Protein AF-A0A6J0JU52-F1 (afdb_monomer_lite)

Radius of gyration: 40.34 Å; chains: 1; bounding box: 94×91×80 Å

pLDDT: mean 70.66, std 17.5, range [37.44, 96.75]

Foldseek 3Di:
DVVQLVPDDPPVSVVVVVVVVVVVVVQVVDPQSCCCPVVVDDHDDDDPPPCVPVPDDDPPPVPPPPPDPPDDDDPPCPPVNVVVVVVVVPDDDDDDDDDPPPPPDDDDDDPVVVVVVVVVVVVPPDDDDDDDDDDDDDDDDDDDDDDDDDDDDDDDDDDDDDDDPDDDDDD

Secondary structure (DSSP, 8-state):
-HHHHHT--STHHHHHHHHHHHHHHHHTT-HHHIIIIIS-PPPP-----TTTT-------------------SSS---HHHHHHHHHHTS-PPP------------PPPPHHHHHHHHHHTTSSS-------------------------PPPPP-PPPP-PPP-------

Organism: Raphanus sativus (NCBI:txid3726)

Sequence (171 aa):
MRNYLMASTGEDRSIKEQRIISSVSEVEKDHIAQKTVLQLIPPPTITSDLNRGKGFLFDNDPQPQLPVPISSEDQSAKLMSAAISAGRSTLPLPQDHASNVKGKARRRPGKYARNAQAKDKTKARVSKPVTVDSMNLLPSKRKAEEEVADAPKPSKLKASRMVPKEGPSTA

Structure (mmCIF, N/CA/C/O backbone):
data_AF-A0A6J0JU52-F1
#
_entry.id   AF-A0A6J0JU52-F1
#
loop_
_atom_site.group_PDB
_atom_site.id
_atom_site.type_symbol
_atom_site.label_atom_id
_atom_site.label_alt_id
_atom_site.label_comp_id
_atom_site.label_asym_id
_atom_site.label_entity_id
_atom_site.label_seq_id
_atom_site.pdbx_PDB_ins_code
_atom_site.Cartn_x
_atom_site.Cartn_y
_atom_site.Cartn_z
_atom_site.occupancy
_atom_site.B_iso_or_equiv
_atom_site.auth_seq_id
_atom_site.auth_comp_id
_atom_site.auth_asym_id
_atom_site.auth_atom_id
_atom_site.pdbx_PDB_model_num
ATOM 1 N N . MET A 1 1 ? -7.754 6.383 11.357 1.00 89.38 1 MET A N 1
ATOM 2 C CA . MET A 1 1 ? -7.769 5.935 12.773 1.00 89.38 1 MET A CA 1
ATOM 3 C C . MET A 1 1 ? -8.610 6.808 13.702 1.00 89.38 1 MET A C 1
ATOM 5 O O . MET A 1 1 ? -9.289 6.255 14.555 1.00 89.38 1 MET A O 1
ATOM 9 N N . ARG A 1 2 ? -8.671 8.136 13.510 1.00 90.62 2 ARG A N 1
ATOM 10 C CA . ARG A 1 2 ? -9.536 9.027 14.311 1.00 90.62 2 ARG A CA 1
ATOM 11 C C . ARG A 1 2 ? -11.008 8.590 14.357 1.00 90.62 2 ARG A C 1
ATOM 13 O O . ARG A 1 2 ? -11.553 8.437 15.441 1.00 90.62 2 ARG A O 1
ATOM 20 N N . ASN A 1 3 ? -11.625 8.319 13.205 1.00 92.25 3 ASN A N 1
ATOM 21 C CA . ASN A 1 3 ? -13.041 7.920 13.144 1.00 92.25 3 ASN A CA 1
ATOM 22 C C . ASN A 1 3 ? -13.316 6.593 13.871 1.00 92.25 3 ASN A C 1
ATOM 24 O O . ASN A 1 3 ? -14.380 6.417 14.450 1.00 92.25 3 ASN A O 1
ATOM 28 N N . TYR A 1 4 ? -12.336 5.684 13.893 1.00 91.94 4 TYR A N 1
ATOM 29 C CA . TYR A 1 4 ? -12.444 4.402 14.589 1.00 91.94 4 TYR A CA 1
ATOM 30 C C . TYR A 1 4 ? -12.478 4.567 16.118 1.00 91.94 4 TYR A C 1
ATOM 32 O O . TYR A 1 4 ? -13.229 3.856 16.786 1.00 91.94 4 TYR A O 1
ATOM 40 N N . LEU A 1 5 ? -11.730 5.543 16.652 1.00 91.69 5 LEU A N 1
ATOM 41 C CA . LEU A 1 5 ? -11.764 5.924 18.070 1.00 91.69 5 LEU A CA 1
ATOM 42 C C . LEU A 1 5 ? -13.012 6.732 18.435 1.00 91.69 5 LEU A C 1
ATOM 44 O O . LEU A 1 5 ? -13.580 6.522 19.499 1.00 91.69 5 LEU A O 1
ATOM 48 N N . MET A 1 6 ? -13.456 7.631 17.553 1.00 89.25 6 MET A N 1
ATOM 49 C CA . MET A 1 6 ? -14.667 8.437 17.775 1.00 89.25 6 MET A CA 1
ATOM 50 C C . MET A 1 6 ? -15.944 7.591 17.787 1.00 89.25 6 MET A C 1
ATOM 52 O O . MET A 1 6 ? -16.899 7.943 18.465 1.00 89.25 6 MET A O 1
ATOM 56 N N . ALA A 1 7 ? -15.955 6.460 17.078 1.00 89.19 7 ALA A N 1
ATOM 57 C CA . ALA A 1 7 ? -17.069 5.515 17.088 1.00 89.19 7 ALA A CA 1
ATOM 58 C C . ALA A 1 7 ? -17.138 4.643 18.361 1.00 89.19 7 ALA A C 1
ATOM 60 O O . ALA A 1 7 ? -18.062 3.848 18.496 1.00 89.19 7 ALA A O 1
ATOM 61 N N . SER A 1 8 ? -16.154 4.718 19.266 1.00 88.38 8 SER A N 1
ATOM 62 C CA . SER A 1 8 ? -16.175 4.028 20.567 1.00 88.38 8 SER A CA 1
ATOM 63 C C . SER A 1 8 ? -16.379 5.007 21.711 1.00 88.38 8 SER A C 1
ATOM 65 O O . SER A 1 8 ? -15.619 5.961 21.859 1.00 88.38 8 SER A O 1
ATOM 67 N N . THR A 1 9 ? -17.333 4.694 22.578 1.00 87.31 9 THR A N 1
ATOM 68 C CA . THR A 1 9 ? -17.565 5.367 23.859 1.00 87.31 9 THR A CA 1
ATOM 69 C C . THR A 1 9 ? -17.352 4.376 25.001 1.00 87.31 9 THR A C 1
ATOM 71 O O . THR A 1 9 ? -17.802 3.240 24.906 1.00 87.31 9 THR A O 1
ATOM 74 N N . GLY A 1 10 ? -16.684 4.800 26.077 1.00 84.81 10 GLY A N 1
ATOM 75 C CA . GLY A 1 10 ? -16.455 3.967 27.265 1.00 84.81 10 GLY A CA 1
ATOM 76 C C . GLY A 1 10 ? -15.243 3.031 27.162 1.00 84.81 10 GLY A C 1
ATOM 77 O O . GLY A 1 10 ? -14.225 3.380 26.561 1.00 84.81 10 GLY A O 1
ATOM 78 N N . GLU A 1 11 ? -15.348 1.852 27.776 1.00 82.69 11 GLU A N 1
ATOM 79 C CA . GLU A 1 11 ? -14.253 0.888 27.987 1.00 82.69 11 GLU A CA 1
ATOM 80 C C . GLU A 1 11 ? -13.661 0.331 26.681 1.00 82.69 11 GLU A C 1
ATOM 82 O O . GLU A 1 11 ? -12.440 0.186 26.563 1.00 82.69 11 GLU A O 1
ATOM 87 N N . ASP A 1 12 ? -14.491 0.145 25.649 1.00 89.44 12 ASP A N 1
ATOM 88 C CA . ASP A 1 12 ? -14.078 -0.321 24.316 1.00 89.44 12 ASP A CA 1
ATOM 89 C C . ASP A 1 12 ? -13.032 0.579 23.656 1.00 89.44 12 ASP A C 1
ATOM 91 O O . ASP A 1 12 ? -12.259 0.139 22.798 1.00 89.44 12 ASP A O 1
ATOM 95 N N . ARG A 1 13 ? -12.992 1.859 24.042 1.00 91.81 13 ARG A N 1
ATOM 96 C CA . ARG A 1 13 ? -12.014 2.807 23.515 1.00 91.81 13 ARG A CA 1
ATOM 97 C C . ARG A 1 13 ? -10.591 2.377 23.862 1.00 91.81 13 ARG A C 1
ATOM 99 O O . ARG A 1 13 ? -9.735 2.433 22.986 1.00 91.81 13 ARG A O 1
ATOM 106 N N . SER A 1 14 ? -10.355 1.887 25.080 1.00 91.62 14 SER A N 1
ATOM 107 C CA . SER A 1 14 ? -9.024 1.448 25.523 1.00 91.62 14 SER A CA 1
ATOM 108 C C . SER A 1 14 ? -8.521 0.241 24.718 1.00 91.62 14 SER A C 1
ATOM 110 O O . SER A 1 14 ? -7.388 0.225 24.237 1.00 91.62 14 SER A O 1
ATOM 112 N N . ILE A 1 15 ? -9.402 -0.729 24.463 1.00 93.25 15 ILE A N 1
ATOM 113 C CA . ILE A 1 15 ? -9.114 -1.921 23.655 1.00 93.25 15 ILE A CA 1
ATOM 114 C C . ILE A 1 15 ? -8.793 -1.518 22.216 1.00 93.25 15 ILE A C 1
ATOM 116 O O . ILE A 1 15 ? -7.847 -2.026 21.605 1.00 93.25 15 ILE A O 1
ATOM 120 N N . LYS A 1 16 ? -9.563 -0.579 21.657 1.00 94.12 16 LYS A N 1
ATOM 121 C CA . LYS A 1 16 ? -9.292 -0.050 20.323 1.00 94.12 16 LYS A CA 1
ATOM 122 C C . LYS A 1 16 ? -7.965 0.685 20.289 1.00 94.12 16 LYS A C 1
ATOM 124 O O . LYS A 1 16 ? -7.194 0.398 19.389 1.00 94.12 16 LYS A O 1
ATOM 129 N N . GLU A 1 17 ? -7.665 1.560 21.242 1.00 94.12 17 GLU A N 1
ATOM 130 C CA . GLU A 1 17 ? -6.379 2.265 21.311 1.00 94.12 17 GLU A CA 1
ATOM 131 C C . GLU A 1 17 ? -5.201 1.284 21.293 1.00 94.12 17 GLU A C 1
ATOM 133 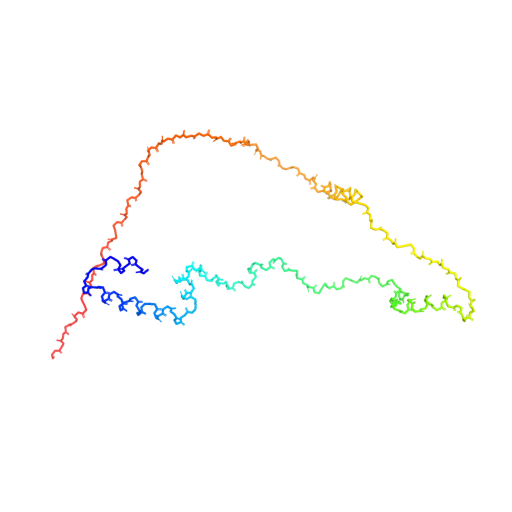O O . GLU A 1 17 ? -4.321 1.423 20.447 1.00 94.12 17 GLU A O 1
ATOM 138 N N . GLN A 1 18 ? -5.238 0.224 22.102 1.00 95.44 18 GLN A N 1
ATOM 139 C CA . GLN A 1 18 ? -4.204 -0.819 22.092 1.00 95.44 18 GLN A CA 1
ATOM 140 C C . GLN A 1 18 ? -4.100 -1.543 20.742 1.00 95.44 18 GLN A C 1
ATOM 142 O O . GLN A 1 18 ? -3.003 -1.799 20.239 1.00 95.44 18 GLN A O 1
ATOM 147 N N . ARG A 1 19 ? -5.236 -1.826 20.095 1.00 95.38 19 ARG A N 1
ATOM 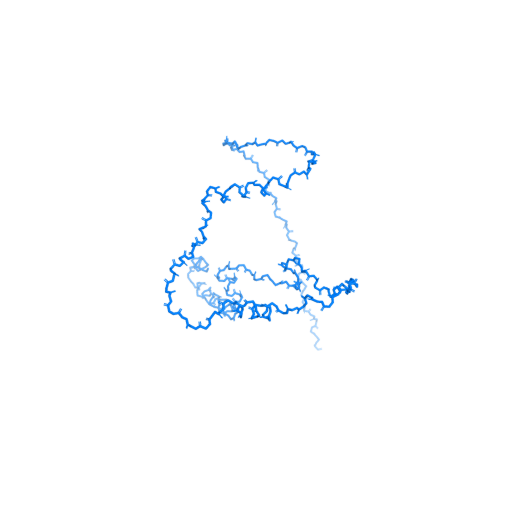148 C CA . ARG A 1 19 ? -5.256 -2.397 18.740 1.00 95.38 19 ARG A CA 1
ATOM 149 C C . ARG A 1 19 ? -4.652 -1.446 17.706 1.00 95.38 19 ARG A C 1
ATOM 151 O O . ARG A 1 19 ? -3.954 -1.887 16.801 1.00 95.38 19 ARG A O 1
ATOM 158 N N . ILE A 1 20 ? -4.928 -0.149 17.818 1.00 95.31 20 ILE A N 1
ATOM 159 C CA . ILE A 1 20 ? -4.358 0.861 16.924 1.00 95.31 20 ILE A CA 1
ATOM 160 C C . ILE A 1 20 ? -2.851 0.936 17.131 1.00 95.31 20 ILE A C 1
ATOM 162 O O . ILE A 1 20 ? -2.122 0.893 16.150 1.00 95.31 20 ILE A O 1
ATOM 166 N N . ILE A 1 21 ? -2.390 1.019 18.380 1.00 95.88 21 ILE A N 1
ATOM 167 C CA . ILE A 1 21 ? -0.966 1.106 18.713 1.00 95.88 21 ILE A CA 1
ATOM 168 C C . ILE A 1 21 ? -0.224 -0.116 18.172 1.00 95.88 21 ILE A C 1
ATOM 170 O O . ILE A 1 21 ? 0.754 0.044 17.450 1.00 95.88 21 ILE A O 1
ATOM 174 N N . SER A 1 22 ? -0.719 -1.326 18.444 1.00 96.69 22 SER A N 1
ATOM 175 C CA . SER A 1 22 ? -0.114 -2.560 17.924 1.00 96.69 22 SER A CA 1
ATOM 176 C C . SER A 1 22 ? -0.103 -2.598 16.393 1.00 96.69 22 SER A C 1
ATOM 178 O O . SER A 1 22 ? 0.951 -2.828 15.805 1.00 96.69 22 SER A O 1
ATOM 180 N N . SER A 1 23 ? -1.222 -2.273 15.741 1.00 95.75 23 SER A N 1
ATOM 181 C CA . SER A 1 23 ? -1.311 -2.237 14.276 1.00 95.75 23 SER A CA 1
ATOM 182 C C . SER A 1 23 ? -0.372 -1.202 13.645 1.00 95.75 23 SER A C 1
ATOM 184 O O . SER A 1 23 ? 0.293 -1.504 12.659 1.00 95.75 23 SER A O 1
ATOM 186 N N . VAL A 1 24 ? -0.277 0.003 14.212 1.00 95.88 24 VAL A N 1
ATOM 187 C CA . VAL A 1 24 ? 0.643 1.041 13.726 1.00 95.88 24 VAL A CA 1
ATOM 188 C C . VAL A 1 24 ? 2.093 0.615 13.957 1.00 95.88 24 VAL A C 1
ATOM 190 O O . VAL A 1 24 ? 2.896 0.710 13.035 1.00 95.88 24 VAL A O 1
ATOM 193 N N . SER A 1 25 ? 2.410 0.054 15.128 1.00 96.44 25 SER A N 1
ATOM 194 C CA . SER A 1 25 ? 3.762 -0.418 15.456 1.00 96.44 25 SER A CA 1
ATOM 195 C C . SER A 1 25 ? 4.251 -1.545 14.545 1.00 96.44 25 SER A C 1
ATOM 197 O O . SER A 1 25 ? 5.449 -1.687 14.325 1.00 96.44 25 SER A O 1
ATOM 199 N N . GLU A 1 26 ? 3.342 -2.366 14.015 1.00 96.00 26 GLU A N 1
ATOM 200 C CA . GLU A 1 26 ? 3.671 -3.402 13.038 1.00 96.00 26 GLU A CA 1
ATOM 201 C C . GLU A 1 26 ? 4.003 -2.781 11.678 1.00 96.00 26 GLU A C 1
ATOM 203 O O . GLU A 1 26 ? 5.034 -3.096 11.091 1.00 96.00 26 GLU A O 1
ATOM 208 N N . VAL A 1 27 ? 3.178 -1.835 11.223 1.00 96.69 27 VAL A N 1
ATOM 209 C CA . VAL A 1 27 ? 3.349 -1.141 9.939 1.00 96.69 27 VAL A CA 1
ATOM 210 C C . VAL A 1 27 ? 4.605 -0.264 9.914 1.00 96.69 27 VAL A C 1
ATOM 212 O O . VAL A 1 27 ? 5.222 -0.108 8.863 1.00 96.69 27 VAL A O 1
ATOM 215 N N . GLU A 1 28 ? 5.008 0.300 11.051 1.00 95.25 28 GLU A N 1
ATOM 216 C CA . GLU A 1 28 ? 6.209 1.136 11.162 1.00 95.25 28 GLU A CA 1
ATOM 217 C C . GLU A 1 28 ? 7.524 0.362 11.006 1.00 95.25 28 GLU A C 1
ATOM 219 O O . GLU A 1 28 ? 8.535 0.968 10.654 1.00 95.25 28 GLU A O 1
ATOM 224 N N . LYS A 1 29 ? 7.528 -0.961 11.219 1.00 96.31 29 LYS A N 1
ATOM 225 C CA . LYS A 1 29 ? 8.729 -1.796 11.029 1.00 96.31 29 LYS A CA 1
ATOM 226 C C . LYS A 1 29 ? 9.164 -1.844 9.563 1.00 96.31 29 LYS A C 1
ATOM 228 O O . LYS A 1 29 ? 10.361 -1.876 9.285 1.00 96.31 29 LYS A O 1
ATOM 233 N N . ASP A 1 30 ? 8.204 -1.787 8.639 1.00 95.50 30 ASP A N 1
ATOM 234 C CA . ASP A 1 30 ? 8.437 -1.929 7.205 1.00 95.50 30 ASP A CA 1
ATOM 235 C C . ASP A 1 30 ? 8.196 -0.608 6.464 1.00 95.50 30 ASP A C 1
ATOM 237 O O . ASP A 1 30 ? 7.069 -0.135 6.333 1.00 95.50 30 ASP A O 1
ATOM 241 N N . HIS A 1 31 ? 9.242 -0.039 5.855 1.00 95.12 31 HIS A N 1
ATOM 242 C CA . HIS A 1 31 ? 9.144 1.244 5.133 1.00 95.12 31 HIS A CA 1
ATOM 243 C C . HIS A 1 31 ? 8.131 1.233 3.979 1.00 95.12 31 HIS A C 1
ATOM 245 O O . HIS A 1 31 ? 7.484 2.239 3.680 1.00 95.12 31 HIS A O 1
ATOM 251 N N . ILE A 1 32 ? 7.987 0.088 3.305 1.00 95.19 32 ILE A N 1
ATOM 252 C CA . ILE A 1 32 ? 7.011 -0.071 2.220 1.00 95.19 32 ILE A CA 1
ATOM 253 C C . ILE A 1 32 ? 5.591 -0.047 2.794 1.00 95.19 32 ILE A C 1
ATOM 255 O O . ILE A 1 32 ? 4.744 0.681 2.275 1.00 95.19 32 ILE A O 1
ATOM 259 N N . ALA A 1 33 ? 5.330 -0.786 3.876 1.00 95.38 33 ALA A N 1
ATOM 260 C CA . ALA A 1 33 ? 4.029 -0.792 4.542 1.00 95.38 33 ALA A CA 1
ATOM 261 C C . ALA A 1 33 ? 3.695 0.596 5.107 1.00 95.38 33 ALA A C 1
ATOM 263 O O . ALA A 1 33 ? 2.595 1.098 4.896 1.00 95.38 33 ALA A O 1
ATOM 264 N N . GLN A 1 34 ? 4.661 1.271 5.729 1.00 95.88 34 GLN A N 1
ATOM 265 C CA . GLN A 1 34 ? 4.507 2.628 6.248 1.00 95.88 34 GLN A CA 1
ATOM 266 C C . GLN A 1 34 ? 4.042 3.607 5.161 1.00 95.88 34 GLN A C 1
ATOM 268 O O . GLN A 1 34 ? 3.050 4.319 5.327 1.00 95.88 34 GLN A O 1
ATOM 273 N N . LYS A 1 35 ? 4.721 3.624 4.011 1.00 95.88 35 LYS A N 1
ATOM 274 C CA . LYS A 1 35 ? 4.359 4.498 2.887 1.00 95.88 35 LYS A CA 1
ATOM 275 C C . LYS A 1 35 ? 3.014 4.131 2.271 1.00 95.88 35 LYS A C 1
ATOM 277 O O . LYS A 1 35 ? 2.219 5.012 1.957 1.00 95.88 35 LYS A O 1
ATOM 282 N N . THR A 1 36 ? 2.755 2.843 2.099 1.00 95.81 36 THR A N 1
ATOM 283 C CA . THR A 1 36 ? 1.545 2.384 1.408 1.00 95.81 36 THR A CA 1
ATOM 284 C C . THR A 1 36 ? 0.296 2.496 2.269 1.00 95.81 36 THR A C 1
ATOM 286 O O . THR A 1 36 ? -0.730 2.976 1.798 1.00 95.81 36 THR A O 1
ATOM 289 N N . VAL A 1 37 ? 0.380 2.119 3.542 1.00 94.12 37 VAL A N 1
ATOM 290 C CA . VAL A 1 37 ? -0.760 2.075 4.462 1.00 94.12 37 VAL A CA 1
ATOM 291 C C . VAL A 1 37 ? -0.952 3.403 5.197 1.00 94.12 37 VAL A C 1
ATOM 293 O O . VAL A 1 37 ? -2.084 3.873 5.287 1.00 94.12 37 VAL A O 1
ATOM 296 N N . LEU A 1 38 ? 0.114 4.035 5.711 1.00 93.06 38 LEU A N 1
ATOM 297 C CA . LEU A 1 38 ? -0.020 5.284 6.484 1.00 93.06 38 LEU A CA 1
ATOM 298 C C . LEU A 1 38 ? -0.028 6.529 5.595 1.00 93.06 38 LEU A C 1
ATOM 300 O O . LEU A 1 38 ? -0.801 7.449 5.850 1.00 93.06 38 LEU A O 1
ATOM 304 N N . GLN A 1 39 ? 0.825 6.570 4.567 1.00 94.62 39 GLN A N 1
ATOM 305 C CA . GLN A 1 39 ? 0.925 7.727 3.661 1.00 94.62 39 GLN A CA 1
ATOM 306 C C . GLN A 1 39 ? 0.040 7.593 2.416 1.00 94.62 39 GLN A C 1
ATOM 308 O O . GLN A 1 39 ? -0.075 8.552 1.655 1.00 94.62 39 GLN A O 1
ATOM 313 N N . LEU A 1 40 ? -0.592 6.429 2.212 1.00 94.50 40 LEU A N 1
ATOM 314 C CA . LEU A 1 40 ? -1.439 6.131 1.050 1.00 94.50 40 LEU A CA 1
ATOM 315 C C . LEU A 1 40 ? -0.711 6.322 -0.292 1.00 94.50 40 LEU A C 1
ATOM 317 O O . LEU A 1 40 ? -1.326 6.627 -1.314 1.00 94.50 40 LEU A O 1
ATOM 321 N N . ILE A 1 41 ? 0.612 6.140 -0.295 1.00 96.75 41 ILE A N 1
ATOM 322 C CA . ILE A 1 41 ? 1.420 6.134 -1.515 1.00 96.75 41 ILE A CA 1
ATOM 323 C C . ILE A 1 41 ? 1.179 4.794 -2.227 1.00 96.75 41 ILE A C 1
ATOM 325 O O . ILE A 1 41 ? 1.217 3.751 -1.575 1.00 96.75 41 ILE A O 1
ATOM 329 N N . PRO A 1 42 ? 0.941 4.767 -3.549 1.00 95.56 42 PRO A N 1
ATOM 330 C CA . PRO A 1 42 ? 0.734 3.513 -4.266 1.00 95.56 42 PRO A CA 1
ATOM 331 C C . PRO A 1 42 ? 1.933 2.563 -4.100 1.00 95.56 42 PRO A C 1
ATOM 333 O O . PRO A 1 42 ? 3.080 3.019 -4.030 1.00 95.56 42 PRO A O 1
ATOM 336 N N . PRO A 1 43 ? 1.693 1.240 -4.042 1.00 93.94 43 PRO A N 1
ATOM 337 C CA . PRO A 1 43 ? 2.762 0.271 -3.865 1.00 93.94 43 PRO A CA 1
ATOM 338 C C . PRO A 1 43 ? 3.756 0.328 -5.032 1.00 93.94 43 PRO A C 1
ATOM 340 O O . PRO A 1 43 ? 3.357 0.549 -6.182 1.00 93.94 43 PRO A O 1
ATOM 343 N N . PRO A 1 44 ? 5.056 0.119 -4.760 1.00 91.56 44 PRO A N 1
ATOM 344 C CA . PRO A 1 44 ? 6.072 0.149 -5.799 1.00 91.56 44 PRO A CA 1
ATOM 345 C C . PRO A 1 44 ? 5.816 -0.959 -6.824 1.00 91.56 44 PRO A C 1
ATOM 347 O O . PRO A 1 44 ? 5.580 -2.116 -6.475 1.00 91.56 44 PRO A O 1
ATOM 350 N N . THR A 1 45 ? 5.879 -0.611 -8.108 1.00 90.62 45 THR A N 1
ATOM 351 C CA . THR A 1 45 ? 5.737 -1.585 -9.192 1.00 90.62 45 THR A CA 1
ATOM 352 C C . THR A 1 45 ? 7.071 -2.286 -9.417 1.00 90.62 45 THR A C 1
ATOM 354 O O . THR A 1 45 ? 7.989 -1.714 -9.999 1.00 90.62 45 THR A O 1
ATOM 357 N N . ILE A 1 46 ? 7.190 -3.527 -8.949 1.00 89.31 46 ILE A N 1
ATOM 358 C CA . ILE A 1 46 ? 8.364 -4.364 -9.210 1.00 89.31 46 ILE A CA 1
ATOM 359 C C . ILE A 1 46 ? 8.121 -5.115 -10.518 1.00 89.31 46 ILE A C 1
ATOM 361 O O . ILE A 1 46 ? 7.124 -5.820 -10.668 1.00 89.31 46 ILE A O 1
ATOM 365 N N . THR A 1 47 ? 9.024 -4.958 -11.480 1.00 91.19 47 THR A N 1
ATOM 366 C CA . THR A 1 47 ? 8.964 -5.651 -12.770 1.00 91.19 47 THR A CA 1
ATOM 367 C C . THR A 1 47 ? 10.183 -6.548 -12.934 1.00 91.19 47 THR A C 1
ATOM 369 O O . THR A 1 47 ? 11.299 -6.094 -12.702 1.00 91.19 47 THR A O 1
ATOM 372 N N . SER A 1 48 ? 9.979 -7.798 -13.353 1.00 90.38 48 SER A N 1
ATOM 373 C CA . SER A 1 48 ? 11.061 -8.759 -13.626 1.00 90.38 48 SER A CA 1
ATOM 374 C C . SER A 1 48 ? 11.705 -8.571 -15.000 1.00 90.38 48 SER A C 1
ATOM 376 O O . SER A 1 48 ? 12.858 -8.939 -15.205 1.00 90.38 48 SER A O 1
ATOM 378 N N . ASP A 1 49 ? 10.961 -8.000 -15.945 1.00 86.62 49 ASP A N 1
ATOM 379 C CA . ASP A 1 49 ? 11.444 -7.727 -17.291 1.00 86.62 49 ASP A CA 1
ATOM 380 C C . ASP A 1 49 ? 12.408 -6.534 -17.268 1.00 86.62 49 ASP A C 1
ATOM 382 O O . ASP A 1 49 ? 12.004 -5.382 -17.084 1.00 86.62 49 ASP A O 1
ATOM 386 N N . LEU A 1 50 ? 13.695 -6.833 -17.458 1.00 82.75 50 LEU A N 1
ATOM 387 C CA . LEU A 1 50 ? 14.782 -5.858 -17.472 1.00 82.75 50 LEU A CA 1
ATOM 388 C C . LEU A 1 50 ? 14.627 -4.804 -18.570 1.00 82.75 50 LEU A C 1
ATOM 390 O O . LEU A 1 50 ? 15.237 -3.743 -18.447 1.00 82.75 50 LEU A O 1
ATOM 394 N N . ASN A 1 51 ? 13.856 -5.079 -19.625 1.00 80.69 51 ASN A N 1
ATOM 395 C CA . ASN A 1 51 ? 13.711 -4.205 -20.786 1.00 80.69 51 ASN A CA 1
ATOM 396 C C . ASN A 1 51 ? 12.435 -3.351 -20.741 1.00 80.69 51 ASN A C 1
ATOM 398 O O . ASN A 1 51 ? 12.237 -2.500 -21.614 1.00 80.69 51 ASN A O 1
ATOM 402 N N . ARG A 1 52 ? 11.590 -3.491 -19.708 1.00 84.94 52 ARG A N 1
ATOM 403 C CA . ARG A 1 52 ? 10.393 -2.651 -19.547 1.00 84.94 52 ARG A CA 1
ATOM 404 C C . ARG A 1 52 ? 10.757 -1.173 -19.474 1.00 84.94 52 ARG A C 1
ATOM 406 O O . ARG A 1 52 ? 11.470 -0.731 -18.581 1.00 84.94 52 ARG A O 1
ATOM 413 N N . GLY A 1 53 ? 10.237 -0.403 -20.429 1.00 80.56 53 GLY A N 1
ATOM 414 C CA . GLY A 1 53 ? 10.438 1.044 -20.497 1.00 80.56 53 GLY A CA 1
ATOM 415 C C . GLY A 1 53 ? 11.828 1.489 -20.963 1.00 80.56 53 GLY A C 1
ATOM 416 O O . GLY A 1 53 ? 12.069 2.692 -21.011 1.00 80.56 53 GLY A O 1
ATOM 417 N N . LYS A 1 54 ? 12.729 0.573 -21.351 1.00 82.12 54 LYS A N 1
ATOM 418 C CA . LYS A 1 54 ? 14.091 0.924 -21.800 1.00 82.12 54 LYS A CA 1
ATOM 419 C C . LYS A 1 54 ? 14.177 1.470 -23.231 1.00 82.12 54 LYS A C 1
ATOM 421 O O . LYS A 1 54 ? 15.263 1.816 -23.685 1.00 82.12 54 LYS A O 1
ATOM 426 N N . GLY A 1 55 ? 13.039 1.639 -23.906 1.00 77.94 55 GLY A N 1
ATOM 427 C CA . GLY A 1 55 ? 12.997 2.102 -25.291 1.00 77.94 55 GLY A CA 1
ATOM 428 C C . GLY A 1 55 ? 13.646 1.098 -26.246 1.00 77.94 55 GLY A C 1
ATOM 429 O O . GLY A 1 55 ? 13.977 -0.021 -25.862 1.00 77.94 55 GLY A O 1
ATOM 430 N N . PHE A 1 56 ? 13.796 1.486 -27.509 1.00 80.31 56 PHE A N 1
ATOM 431 C CA . PHE A 1 56 ? 14.519 0.674 -28.483 1.00 80.31 56 PHE A CA 1
ATOM 432 C C . PHE A 1 56 ? 16.004 0.641 -28.094 1.00 80.31 56 PHE A C 1
ATOM 434 O O . PHE A 1 56 ? 16.668 1.681 -28.128 1.00 80.31 56 PHE A O 1
ATOM 441 N N . LEU A 1 57 ? 16.513 -0.526 -27.691 1.00 74.56 57 LEU A N 1
ATOM 442 C CA . LEU A 1 57 ? 17.952 -0.732 -27.567 1.00 74.56 57 LEU A CA 1
ATOM 443 C C . LEU A 1 57 ? 18.529 -0.770 -28.983 1.00 74.56 57 LEU A C 1
ATOM 445 O O . LEU A 1 57 ? 18.112 -1.582 -29.801 1.00 74.56 57 LEU A O 1
ATOM 449 N N . PHE A 1 58 ? 19.465 0.130 -29.282 1.00 76.25 58 PHE A N 1
ATOM 450 C CA . PHE A 1 58 ? 20.276 -0.007 -30.483 1.00 76.25 58 PHE A CA 1
ATOM 451 C C . PHE A 1 58 ? 21.279 -1.123 -30.233 1.00 76.25 58 PHE A C 1
ATOM 453 O O . PHE A 1 58 ? 22.198 -0.959 -29.426 1.00 76.25 58 PHE A O 1
ATOM 460 N N . ASP A 1 59 ? 21.087 -2.242 -30.920 1.00 76.44 59 ASP A N 1
ATOM 461 C CA . ASP A 1 59 ? 22.089 -3.290 -30.986 1.00 76.44 59 ASP A CA 1
ATOM 462 C C . ASP A 1 59 ? 23.323 -2.696 -31.671 1.00 76.44 59 ASP A C 1
ATOM 464 O O . ASP A 1 59 ? 23.337 -2.418 -32.872 1.00 76.44 59 ASP A O 1
ATOM 468 N N . ASN A 1 60 ? 24.364 -2.439 -30.877 1.00 72.31 60 ASN A N 1
ATOM 469 C CA . ASN A 1 60 ? 25.698 -2.162 -31.395 1.00 72.31 60 ASN A CA 1
ATO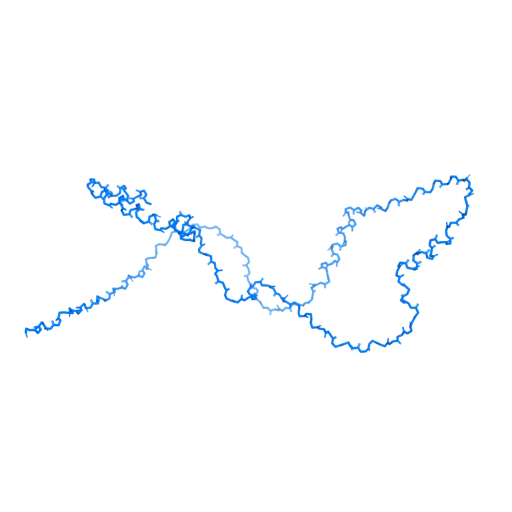M 470 C C . ASN A 1 60 ? 26.323 -3.496 -31.797 1.00 72.31 60 ASN A C 1
ATOM 472 O O . ASN A 1 60 ? 27.354 -3.893 -31.252 1.00 72.31 60 ASN A O 1
ATOM 476 N N . ASP A 1 61 ? 25.672 -4.204 -32.719 1.00 76.12 61 ASP A N 1
ATOM 477 C CA . ASP A 1 61 ? 26.331 -5.299 -33.400 1.00 76.12 61 ASP A CA 1
ATOM 478 C C . ASP A 1 61 ? 27.589 -4.707 -34.039 1.00 76.12 61 ASP A C 1
ATOM 480 O O . ASP A 1 61 ? 27.491 -3.700 -34.760 1.00 76.12 61 ASP A O 1
ATOM 484 N N . PRO A 1 62 ? 28.784 -5.265 -33.768 1.00 71.06 62 PRO A N 1
ATOM 485 C CA . PRO A 1 62 ? 29.950 -4.926 -34.552 1.00 71.06 62 PRO A CA 1
ATOM 486 C C . PRO A 1 62 ? 29.601 -5.340 -35.974 1.00 71.06 62 PRO A C 1
ATOM 488 O O . PRO A 1 62 ? 29.592 -6.525 -36.300 1.00 71.06 62 PRO A O 1
ATOM 491 N N . GLN A 1 63 ? 29.236 -4.352 -36.794 1.00 65.38 63 GLN A N 1
ATOM 492 C CA . GLN A 1 63 ? 29.004 -4.550 -38.213 1.00 65.38 63 GLN A CA 1
ATOM 493 C C . GLN A 1 63 ? 30.167 -5.404 -38.725 1.00 65.38 63 GLN A C 1
ATOM 495 O O . GLN A 1 63 ? 31.320 -5.008 -38.497 1.00 65.38 63 GLN A O 1
ATOM 500 N N . PRO A 1 64 ? 29.925 -6.568 -39.362 1.00 62.91 64 PRO A N 1
ATOM 501 C CA . PRO A 1 64 ? 30.990 -7.216 -40.101 1.00 62.91 64 PRO A CA 1
ATOM 502 C C . PRO A 1 64 ? 31.496 -6.142 -41.049 1.00 62.91 64 PRO A C 1
ATOM 504 O O . PRO A 1 64 ? 30.703 -5.583 -41.809 1.00 62.91 64 PRO A O 1
ATOM 507 N N . GLN A 1 65 ? 32.762 -5.753 -40.890 1.00 60.31 65 GLN A N 1
ATOM 508 C CA . GLN A 1 65 ? 33.357 -4.697 -41.689 1.00 60.31 65 GLN A CA 1
ATOM 509 C C . GLN A 1 65 ? 33.150 -5.087 -43.147 1.00 60.31 65 GLN A C 1
ATOM 511 O O . GLN A 1 65 ? 33.834 -5.967 -43.667 1.00 60.31 65 GLN A O 1
ATOM 516 N N . LEU A 1 66 ? 32.155 -4.477 -43.793 1.00 63.81 66 LEU A 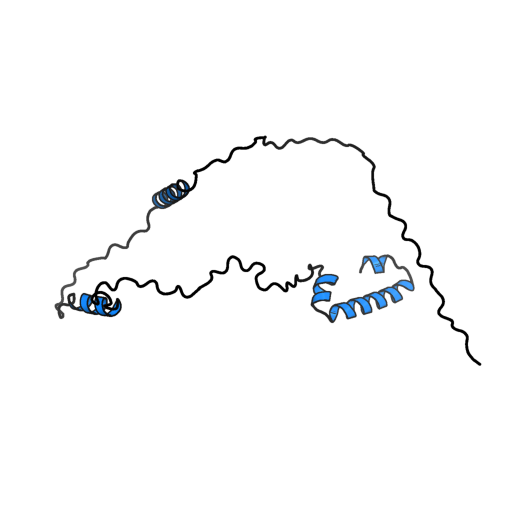N 1
ATOM 517 C CA . LEU A 1 66 ? 32.047 -4.537 -45.234 1.00 63.81 66 LEU A CA 1
ATOM 518 C C . LEU A 1 66 ? 33.382 -3.981 -45.733 1.00 63.81 66 LEU A C 1
ATOM 520 O O . LEU A 1 66 ? 33.786 -2.922 -45.240 1.00 63.81 66 LEU A O 1
ATOM 524 N N . PRO A 1 67 ? 34.102 -4.689 -46.617 1.00 55.56 67 PRO A N 1
ATOM 525 C CA . PRO A 1 67 ? 35.395 -4.235 -47.092 1.00 55.56 67 PRO A CA 1
ATOM 526 C C . PRO A 1 67 ? 35.195 -2.885 -47.776 1.00 55.56 67 PRO A C 1
ATOM 528 O O . PRO A 1 67 ? 34.695 -2.794 -48.896 1.00 55.56 67 PRO A O 1
ATOM 531 N N . VAL A 1 68 ? 35.531 -1.820 -47.053 1.00 58.31 68 VAL A N 1
ATOM 532 C CA . VAL A 1 68 ? 35.610 -0.476 -47.603 1.00 58.31 68 VAL A CA 1
ATOM 533 C C . VAL A 1 68 ? 36.746 -0.542 -48.622 1.00 58.31 68 VAL A C 1
ATOM 535 O O . VAL A 1 68 ? 37.837 -0.988 -48.253 1.00 58.31 68 VAL A O 1
ATOM 538 N N . PRO A 1 69 ? 36.524 -0.176 -49.897 1.00 46.50 69 PRO A N 1
ATOM 539 C CA . PRO A 1 69 ? 37.605 -0.141 -50.864 1.00 46.50 69 PRO A CA 1
ATOM 540 C C . PRO A 1 69 ? 38.676 0.800 -50.319 1.00 46.50 69 PRO A C 1
ATOM 542 O O . PRO A 1 69 ? 38.418 1.976 -50.066 1.00 46.50 69 PRO A O 1
ATOM 545 N N . ILE A 1 70 ? 39.859 0.239 -50.087 1.00 50.56 70 ILE A N 1
ATOM 546 C CA . ILE A 1 70 ? 41.064 0.952 -49.689 1.00 50.56 70 ILE A CA 1
ATOM 547 C C . ILE A 1 70 ? 41.397 1.906 -50.838 1.00 50.56 70 ILE A C 1
ATOM 549 O O . ILE A 1 70 ? 42.088 1.548 -51.789 1.00 50.56 70 ILE A O 1
ATOM 553 N N . SER A 1 71 ? 40.856 3.119 -50.789 1.00 51.16 71 SER A N 1
ATOM 554 C CA . SER A 1 71 ? 41.351 4.232 -51.582 1.00 51.16 71 SER A CA 1
ATOM 555 C C . SER A 1 71 ? 42.420 4.937 -50.758 1.00 51.16 71 SER A C 1
ATOM 557 O O . SER A 1 71 ? 42.110 5.775 -49.914 1.00 51.16 71 SER A O 1
ATOM 559 N N . SER A 1 72 ? 43.665 4.540 -51.025 1.00 50.00 72 SER A N 1
ATOM 560 C CA . SER A 1 72 ? 44.897 5.328 -50.896 1.00 50.00 72 SER A CA 1
ATOM 561 C C . SER A 1 72 ? 45.144 6.058 -49.566 1.00 50.00 72 SER A C 1
ATOM 563 O O . SER A 1 72 ? 44.628 7.149 -49.326 1.00 50.00 72 SER A O 1
ATOM 565 N N . GLU A 1 73 ? 46.026 5.438 -48.783 1.00 55.06 73 GLU A N 1
ATOM 566 C CA . GLU A 1 73 ? 47.009 5.876 -47.772 1.00 55.06 73 GLU A CA 1
ATOM 567 C C . GLU A 1 73 ? 47.384 7.371 -47.547 1.00 55.06 73 GLU A C 1
ATOM 569 O O . GLU A 1 73 ? 48.256 7.620 -46.723 1.00 55.06 73 GLU A O 1
ATOM 574 N N . ASP A 1 74 ? 46.771 8.383 -48.168 1.00 54.25 74 ASP A N 1
ATOM 575 C CA . ASP A 1 74 ? 47.298 9.767 -48.132 1.00 54.25 74 ASP A CA 1
ATOM 576 C C . ASP A 1 74 ? 46.460 10.786 -47.334 1.00 54.25 74 ASP A C 1
ATOM 578 O O . ASP A 1 74 ? 46.823 11.960 -47.245 1.00 54.25 74 ASP A O 1
ATOM 582 N N . GLN A 1 75 ? 45.348 10.386 -46.703 1.00 57.88 75 GLN A N 1
ATOM 583 C CA . GLN A 1 75 ? 44.453 11.328 -45.995 1.00 57.88 75 GLN A CA 1
ATOM 584 C C . GLN A 1 75 ? 44.262 11.054 -44.494 1.00 57.88 75 GLN A C 1
ATOM 586 O O . GLN A 1 75 ? 43.396 11.655 -43.862 1.00 57.88 75 GLN A O 1
ATOM 591 N N . SER A 1 76 ? 45.092 10.215 -43.866 1.00 58.06 76 SER A N 1
ATOM 592 C CA . SER A 1 76 ? 45.081 10.054 -42.402 1.00 58.06 76 SER A CA 1
ATOM 593 C C . SER A 1 76 ? 46.041 11.004 -41.683 1.00 58.06 76 SER A C 1
ATOM 595 O O . SER A 1 76 ? 46.441 10.727 -40.546 1.00 58.06 76 SER A O 1
ATOM 597 N N . ALA A 1 77 ? 46.439 12.115 -42.315 1.00 59.97 77 ALA A N 1
ATOM 598 C CA . ALA A 1 77 ? 47.140 13.186 -41.622 1.00 59.97 77 ALA A CA 1
ATOM 599 C C . ALA A 1 77 ? 46.233 13.677 -40.485 1.00 59.97 77 ALA A C 1
ATOM 601 O O . ALA A 1 77 ? 45.282 14.429 -40.691 1.00 59.97 77 ALA A O 1
ATOM 602 N N . LYS A 1 78 ? 46.505 13.157 -39.283 1.00 71.62 78 LYS A N 1
ATOM 603 C CA . LYS A 1 78 ? 45.816 13.441 -38.026 1.00 71.62 78 LYS A CA 1
ATOM 604 C C . LYS A 1 78 ? 45.505 14.931 -37.993 1.00 71.62 78 LYS A C 1
ATOM 606 O O . LYS A 1 78 ? 46.409 15.741 -38.172 1.00 71.62 78 LYS A O 1
ATOM 611 N N . LEU A 1 79 ? 44.248 15.300 -37.752 1.00 77.81 79 LEU A N 1
ATOM 612 C CA . LEU A 1 79 ? 43.785 16.698 -37.793 1.00 77.81 79 LEU A CA 1
ATOM 613 C C . LEU A 1 79 ? 44.727 17.664 -37.043 1.00 77.81 79 LEU A C 1
ATOM 615 O O . LEU A 1 79 ? 44.923 18.806 -37.450 1.00 77.81 79 LEU A O 1
ATOM 619 N N . MET A 1 80 ? 45.371 17.168 -35.985 1.00 74.00 80 MET A N 1
ATOM 620 C CA . MET A 1 80 ? 46.379 17.881 -35.209 1.00 74.00 80 MET A CA 1
ATOM 621 C C . MET A 1 80 ? 47.701 18.138 -35.955 1.00 74.00 80 MET A C 1
ATOM 623 O O . MET A 1 80 ? 48.221 19.247 -35.876 1.00 74.00 80 MET A O 1
ATOM 627 N N . SER A 1 81 ? 48.248 17.169 -36.700 1.00 75.56 81 SER A N 1
ATOM 628 C CA . SER A 1 81 ? 49.492 17.366 -37.461 1.00 75.56 81 SER A CA 1
ATOM 629 C C . SER A 1 81 ? 49.296 18.355 -38.607 1.00 75.56 81 SER A C 1
ATOM 631 O O . SER A 1 81 ? 50.137 19.230 -38.797 1.00 75.56 81 SER A O 1
ATOM 633 N N . ALA A 1 82 ? 48.156 18.276 -39.301 1.00 77.31 82 ALA A N 1
ATOM 634 C CA . ALA A 1 82 ? 47.802 19.206 -40.372 1.00 77.31 82 ALA A CA 1
ATOM 635 C C . ALA A 1 82 ? 47.649 20.655 -39.864 1.00 77.31 82 ALA A C 1
ATOM 637 O O . ALA A 1 82 ? 48.130 21.597 -40.498 1.00 77.31 82 ALA A O 1
ATOM 638 N N . ALA A 1 83 ? 47.036 20.842 -38.688 1.00 79.81 83 ALA A N 1
ATOM 639 C CA . ALA A 1 83 ? 46.889 22.157 -38.065 1.00 79.81 83 ALA A CA 1
ATOM 640 C C . ALA A 1 83 ? 48.241 22.774 -37.661 1.00 79.81 83 ALA A C 1
ATOM 642 O O . ALA A 1 83 ? 48.461 23.968 -37.872 1.00 79.81 83 ALA A O 1
ATOM 643 N N . ILE A 1 84 ? 49.165 21.966 -37.128 1.00 80.75 84 ILE A N 1
ATOM 644 C CA . ILE A 1 84 ? 50.506 22.424 -36.732 1.00 80.75 84 ILE A CA 1
ATOM 645 C C . ILE A 1 84 ? 51.321 22.856 -37.956 1.00 80.75 84 ILE A C 1
ATOM 647 O O . ILE A 1 84 ? 51.965 23.905 -37.919 1.00 80.75 84 ILE A O 1
ATOM 651 N N . SER A 1 85 ? 51.278 22.096 -39.055 1.00 80.00 85 SER A N 1
ATOM 652 C CA . SER A 1 85 ? 51.957 22.485 -40.297 1.00 80.00 85 SER A CA 1
ATOM 653 C C . SER A 1 85 ? 51.370 23.759 -40.906 1.00 80.00 85 SER A C 1
ATOM 655 O O . SER A 1 85 ? 52.127 24.635 -41.316 1.00 80.00 85 SER A O 1
ATOM 657 N N . ALA A 1 86 ? 50.041 23.906 -40.903 1.00 76.25 86 ALA A N 1
ATOM 658 C CA . ALA A 1 86 ? 49.373 25.087 -41.449 1.00 76.25 86 ALA A CA 1
ATOM 659 C C . ALA A 1 86 ? 49.673 26.370 -40.649 1.00 76.25 86 ALA A C 1
ATOM 661 O O . ALA A 1 86 ? 49.809 27.442 -41.229 1.00 76.25 86 ALA A O 1
ATOM 662 N N . GLY A 1 87 ? 49.824 26.278 -39.323 1.00 68.69 87 GLY A N 1
ATOM 663 C CA . GLY A 1 87 ? 50.171 27.431 -38.480 1.00 68.69 87 GLY A CA 1
ATOM 664 C C . GLY A 1 87 ? 51.629 27.890 -38.604 1.00 68.69 87 GLY A C 1
ATOM 665 O O . GLY A 1 87 ? 51.969 29.000 -38.196 1.00 68.69 87 GLY A O 1
ATOM 666 N N . ARG A 1 88 ? 52.509 27.059 -39.177 1.00 65.56 88 ARG A N 1
ATOM 667 C CA . ARG A 1 88 ? 53.942 27.359 -39.302 1.00 65.56 88 ARG A CA 1
ATOM 668 C C . ARG A 1 88 ? 54.273 28.211 -40.528 1.00 65.56 88 ARG A C 1
ATOM 670 O O . ARG A 1 88 ? 55.311 28.859 -40.538 1.00 65.56 88 ARG A O 1
ATOM 677 N N . SER A 1 89 ? 53.379 28.271 -41.518 1.00 60.28 89 SER A N 1
ATOM 678 C CA . SER A 1 89 ? 53.502 29.172 -42.671 1.00 60.28 89 SER A CA 1
ATOM 679 C C . SER A 1 89 ? 52.987 30.592 -42.406 1.00 60.28 89 SER A C 1
ATOM 681 O O . SER A 1 89 ? 53.152 31.456 -43.260 1.00 60.28 89 SER A O 1
ATOM 683 N N . THR A 1 90 ? 52.354 30.858 -41.254 1.00 58.94 90 THR A N 1
ATOM 684 C CA . THR A 1 90 ? 51.756 32.171 -40.930 1.00 58.94 90 THR A CA 1
ATOM 685 C C . THR A 1 90 ? 52.541 32.993 -39.907 1.00 58.94 90 THR A C 1
ATOM 687 O O . THR A 1 90 ? 52.051 34.034 -39.478 1.00 58.94 90 THR A O 1
ATOM 690 N N . LEU A 1 91 ? 53.737 32.560 -39.499 1.00 47.19 91 LEU A N 1
ATOM 691 C CA . LEU A 1 91 ? 54.598 33.338 -38.605 1.00 47.19 91 LEU A CA 1
ATOM 692 C C . LEU A 1 91 ? 55.824 33.864 -39.362 1.00 47.19 91 LEU A C 1
ATOM 694 O O . LEU A 1 91 ? 56.757 33.097 -39.605 1.00 47.19 91 LEU A O 1
ATOM 698 N N . PRO A 1 92 ? 55.877 35.165 -39.693 1.00 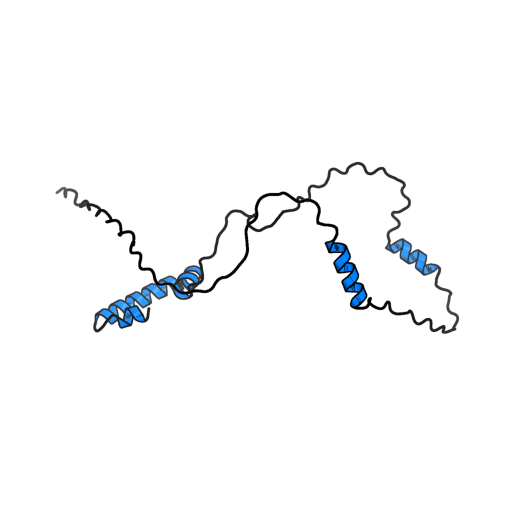51.50 92 PRO A N 1
ATOM 699 C CA . PRO A 1 92 ? 57.148 35.849 -39.806 1.00 51.50 92 PRO A CA 1
ATOM 700 C C . PRO A 1 92 ? 57.745 35.989 -38.398 1.00 51.50 92 PRO A C 1
ATOM 702 O O . PRO A 1 92 ? 57.046 36.302 -37.432 1.00 51.50 92 PRO A O 1
ATOM 705 N N . LEU A 1 93 ? 59.052 35.757 -38.294 1.00 50.75 93 LEU A N 1
ATOM 706 C CA . LEU A 1 93 ? 59.881 36.248 -37.192 1.00 50.75 93 LEU A CA 1
ATOM 707 C C . LEU A 1 93 ? 59.636 37.759 -36.967 1.00 50.75 93 LEU A C 1
ATOM 709 O O . LEU A 1 93 ? 59.214 38.457 -37.891 1.00 50.75 93 LEU A O 1
ATOM 713 N N . PRO A 1 94 ? 59.848 38.261 -35.741 1.00 50.19 94 PRO A N 1
ATOM 714 C CA . PRO A 1 94 ? 59.202 39.470 -35.251 1.00 50.19 94 PRO A CA 1
ATOM 715 C C . PRO A 1 94 ? 59.713 40.713 -35.980 1.00 50.19 94 PRO A C 1
ATOM 717 O O . PRO A 1 94 ? 60.905 41.010 -35.940 1.00 50.19 94 PRO A O 1
ATOM 720 N N . GLN A 1 95 ? 58.795 41.459 -36.596 1.00 45.34 95 GLN A N 1
ATOM 721 C CA . GLN A 1 95 ? 58.985 42.873 -36.908 1.00 45.34 95 GLN A CA 1
ATOM 722 C C . GLN A 1 95 ? 57.719 43.654 -36.536 1.00 45.34 95 GLN A C 1
ATOM 724 O O . GLN A 1 95 ? 56.591 43.289 -36.875 1.00 45.34 95 GLN A O 1
ATOM 729 N N . ASP A 1 96 ? 57.949 44.695 -35.744 1.00 46.03 96 ASP A N 1
ATOM 730 C CA . ASP A 1 96 ? 56.990 45.483 -34.982 1.00 46.03 96 ASP A CA 1
ATOM 731 C C . ASP A 1 96 ? 56.071 46.354 -35.846 1.00 46.03 96 ASP A C 1
ATOM 733 O O . ASP A 1 96 ? 56.342 47.540 -36.017 1.00 46.03 96 ASP A O 1
ATOM 737 N N . HIS A 1 97 ? 54.943 45.845 -36.351 1.00 42.22 97 HIS A N 1
ATOM 738 C CA . HIS A 1 97 ? 53.924 46.721 -36.952 1.00 42.22 97 HIS A CA 1
ATOM 739 C C . HIS A 1 97 ? 52.503 46.249 -36.620 1.00 42.22 97 HIS A C 1
ATOM 741 O O . HIS A 1 97 ? 51.973 45.296 -37.193 1.00 42.22 97 HIS A O 1
ATOM 747 N N . ALA A 1 98 ? 51.862 46.942 -35.678 1.00 50.44 98 ALA A N 1
ATOM 748 C CA . ALA A 1 98 ? 50.476 46.714 -35.297 1.00 50.44 98 ALA A CA 1
ATOM 749 C C . ALA A 1 98 ? 49.524 46.997 -36.474 1.00 50.44 98 ALA A C 1
ATOM 751 O O . ALA A 1 98 ? 49.314 48.150 -36.848 1.00 50.44 98 ALA A O 1
ATOM 752 N N . SER A 1 99 ? 48.883 45.957 -37.014 1.00 52.56 99 SER A N 1
ATOM 753 C CA . SER A 1 99 ? 47.694 46.107 -37.859 1.00 52.56 99 SER A CA 1
ATOM 754 C C . SER A 1 99 ? 46.474 45.524 -37.144 1.00 52.56 99 SER A C 1
ATOM 756 O O . SER A 1 99 ? 46.344 44.331 -36.881 1.00 52.56 99 SER A O 1
ATOM 758 N N . ASN A 1 100 ? 45.576 46.425 -36.756 1.00 55.28 100 ASN A N 1
ATOM 759 C CA . ASN A 1 100 ? 44.346 46.139 -36.032 1.00 55.28 100 ASN A CA 1
ATOM 760 C C . ASN A 1 100 ? 43.299 45.539 -36.985 1.00 55.28 100 ASN A C 1
ATOM 762 O O . ASN A 1 100 ? 42.404 46.240 -37.456 1.00 55.28 100 ASN A O 1
ATOM 766 N N . VAL A 1 101 ? 43.390 44.242 -37.286 1.00 57.41 101 VAL A N 1
ATOM 767 C CA . VAL A 1 101 ? 42.307 43.528 -37.980 1.00 57.41 101 VAL A CA 1
ATOM 768 C C . VAL A 1 101 ? 41.369 42.939 -36.935 1.00 57.41 101 VAL A C 1
ATOM 770 O O . VAL A 1 101 ? 41.475 41.791 -36.507 1.00 57.41 101 VAL A O 1
ATOM 773 N N . LYS A 1 102 ? 40.423 43.772 -36.502 1.00 60.31 102 LYS A N 1
ATOM 774 C CA . LYS A 1 102 ? 39.323 43.395 -35.613 1.00 60.31 102 LYS A CA 1
ATOM 775 C C . LYS A 1 102 ? 38.451 42.354 -36.325 1.00 60.31 102 LYS A C 1
ATOM 777 O O . LYS A 1 102 ? 37.604 42.700 -37.150 1.00 60.31 102 LYS A O 1
ATOM 782 N N . GLY A 1 103 ? 38.680 41.072 -36.036 1.00 59.09 103 GLY A N 1
ATOM 783 C CA . GLY A 1 103 ? 37.872 39.969 -36.554 1.00 59.09 103 GLY A CA 1
ATOM 784 C C . GLY A 1 103 ? 36.390 40.229 -36.283 1.00 59.09 103 GLY A C 1
ATOM 785 O O . GLY A 1 103 ? 35.978 40.414 -35.137 1.00 59.09 103 GLY A O 1
ATOM 786 N N . LYS A 1 104 ? 35.572 40.306 -37.339 1.00 65.94 104 LYS A N 1
ATOM 787 C CA . LYS A 1 104 ? 34.132 40.549 -37.188 1.00 65.94 104 LYS A CA 1
ATOM 788 C C . LYS A 1 104 ? 33.510 39.354 -36.466 1.00 65.94 104 LYS A C 1
ATOM 790 O O . LYS A 1 104 ? 33.462 38.252 -37.009 1.00 65.94 104 LYS A O 1
ATOM 795 N N . ALA A 1 105 ? 33.009 39.576 -35.252 1.00 68.19 105 ALA A N 1
ATOM 796 C CA . ALA A 1 105 ? 32.257 38.568 -34.516 1.00 68.19 105 ALA A CA 1
ATOM 797 C C . ALA A 1 105 ? 31.076 38.076 -35.372 1.00 68.19 105 ALA A C 1
ATOM 799 O O . ALA A 1 105 ? 30.245 38.876 -35.817 1.00 68.19 105 ALA A O 1
ATOM 800 N N . ARG A 1 106 ? 31.001 36.761 -35.620 1.00 71.38 106 ARG A N 1
ATOM 801 C CA . ARG A 1 106 ? 29.895 36.144 -36.368 1.00 71.38 106 ARG A CA 1
ATOM 802 C C . ARG A 1 106 ? 28.598 36.410 -35.604 1.00 71.38 106 ARG A C 1
ATOM 804 O O . ARG A 1 106 ? 28.381 35.873 -34.519 1.00 71.38 106 ARG A O 1
ATOM 811 N N . ARG A 1 107 ? 27.745 37.283 -36.145 1.00 70.69 107 ARG A N 1
ATOM 812 C CA . ARG A 1 107 ? 26.482 37.656 -35.499 1.00 70.69 107 ARG A CA 1
ATOM 813 C C . ARG A 1 107 ? 25.468 36.533 -35.686 1.00 70.69 107 ARG A C 1
ATOM 815 O O . ARG A 1 107 ? 25.303 36.011 -36.786 1.00 70.69 107 ARG A O 1
ATOM 822 N N . ARG A 1 108 ? 24.779 36.172 -34.601 1.00 68.06 108 ARG A N 1
ATOM 823 C CA . ARG A 1 108 ? 23.672 35.209 -34.642 1.00 68.06 108 ARG A CA 1
ATOM 824 C C . ARG A 1 108 ? 22.567 35.738 -35.572 1.00 68.06 108 ARG A C 1
ATOM 826 O O . ARG A 1 108 ? 22.247 36.925 -35.484 1.00 68.06 108 ARG A O 1
ATOM 833 N N . PRO A 1 109 ? 21.968 34.893 -36.432 1.00 76.81 109 PRO A N 1
ATOM 834 C CA . PRO A 1 109 ? 20.905 35.320 -37.333 1.00 76.81 109 PRO A CA 1
ATOM 835 C C . PRO A 1 109 ? 19.700 35.857 -36.549 1.00 76.81 109 PRO A C 1
ATOM 837 O O . PRO A 1 109 ? 19.335 35.340 -35.484 1.00 76.81 109 PRO A O 1
ATOM 840 N N . GLY A 1 110 ? 19.088 36.917 -37.082 1.00 74.44 110 GLY A N 1
ATOM 841 C CA . GLY A 1 110 ? 17.936 37.578 -36.471 1.00 74.44 110 GLY A CA 1
ATOM 842 C C . GLY A 1 110 ? 16.754 36.623 -36.263 1.00 74.44 110 GLY A C 1
ATOM 843 O O . GLY A 1 110 ? 16.629 35.609 -36.949 1.00 74.44 110 GLY A O 1
ATOM 844 N N . LYS A 1 111 ? 15.864 36.942 -35.310 1.00 70.75 111 LYS A N 1
ATOM 845 C CA . LYS A 1 111 ? 14.693 36.106 -34.959 1.00 70.75 111 LYS A CA 1
ATOM 846 C C . LYS A 1 111 ? 13.866 35.685 -36.185 1.00 70.75 111 LYS A C 1
ATOM 848 O O . LYS A 1 111 ? 13.464 34.530 -36.267 1.00 70.75 111 LYS A O 1
ATOM 853 N N . TYR A 1 112 ? 13.686 36.581 -37.156 1.00 69.06 112 TYR A N 1
ATOM 854 C CA . TYR A 1 112 ? 12.940 36.289 -38.383 1.00 69.06 112 TYR A CA 1
ATOM 855 C C . TYR A 1 112 ? 13.589 35.192 -39.245 1.00 69.06 112 TYR A C 1
ATOM 857 O O . TYR A 1 112 ? 12.887 34.298 -39.713 1.00 69.06 112 TYR A O 1
ATOM 865 N N . ALA A 1 113 ? 14.922 35.180 -39.369 1.00 69.56 113 ALA A N 1
ATOM 866 C CA . ALA A 1 113 ? 15.647 34.161 -40.136 1.00 69.56 113 ALA A CA 1
ATOM 867 C C . ALA A 1 113 ? 15.585 32.768 -39.481 1.00 69.56 113 ALA A C 1
ATOM 869 O O . ALA A 1 113 ? 15.537 31.757 -40.178 1.00 69.56 113 ALA A O 1
ATOM 870 N N . ARG A 1 114 ? 15.515 32.700 -38.142 1.00 66.38 114 ARG A N 1
ATOM 871 C CA . ARG A 1 114 ? 15.335 31.426 -37.420 1.00 66.38 114 ARG A CA 1
ATOM 872 C C . ARG A 1 114 ? 13.958 30.799 -37.655 1.00 66.38 114 ARG A C 1
ATOM 874 O O . ARG A 1 114 ? 13.859 29.581 -37.762 1.00 66.38 114 ARG A O 1
ATOM 881 N N . ASN A 1 115 ? 12.912 31.615 -37.775 1.00 64.88 115 ASN A N 1
ATOM 882 C CA . ASN A 1 115 ? 11.541 31.119 -37.918 1.00 64.88 115 ASN A CA 1
ATOM 883 C C . ASN A 1 115 ? 11.211 30.651 -39.346 1.00 64.88 115 ASN A C 1
ATOM 885 O O . ASN A 1 115 ? 10.350 29.789 -39.503 1.00 64.88 115 ASN A O 1
ATOM 889 N N . ALA A 1 116 ? 11.891 31.171 -40.374 1.00 64.81 116 ALA A N 1
ATOM 890 C CA . ALA A 1 116 ? 11.753 30.675 -41.747 1.00 64.81 116 ALA A CA 1
ATOM 891 C C . ALA A 1 116 ? 12.280 29.234 -41.876 1.00 64.81 116 ALA A C 1
ATOM 893 O O . ALA A 1 116 ? 11.566 28.352 -42.342 1.00 64.81 116 ALA A O 1
ATOM 894 N N . GLN A 1 117 ? 13.468 28.959 -41.325 1.00 60.69 117 GLN A N 1
ATOM 895 C CA . GLN A 1 117 ? 14.073 27.621 -41.379 1.00 60.69 117 GLN A CA 1
ATOM 896 C C . GLN A 1 117 ? 13.309 26.556 -40.575 1.00 60.69 117 GLN A C 1
ATOM 898 O O . GLN A 1 117 ? 13.420 25.365 -40.864 1.00 60.69 117 GLN A O 1
ATOM 903 N N . ALA A 1 118 ? 12.526 26.957 -39.570 1.00 59.03 118 ALA A N 1
ATOM 904 C CA . ALA A 1 118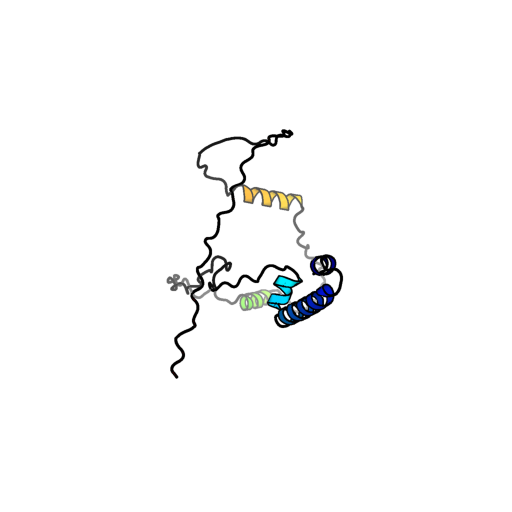 ? 11.645 26.043 -38.843 1.00 59.03 118 ALA A CA 1
ATOM 905 C C . ALA A 1 118 ? 10.415 25.625 -39.671 1.00 59.03 118 ALA A C 1
ATOM 907 O O . ALA A 1 118 ? 9.910 24.520 -39.491 1.00 59.03 118 ALA A O 1
ATOM 908 N N . LYS A 1 119 ? 9.953 26.482 -40.593 1.00 59.47 119 LYS A N 1
ATOM 909 C CA . LYS A 1 119 ? 8.789 26.213 -41.452 1.00 59.47 119 LYS A CA 1
ATOM 910 C C . LYS A 1 119 ? 9.121 25.325 -42.654 1.00 59.47 119 LYS A C 1
ATOM 912 O O . LYS A 1 119 ? 8.262 24.566 -43.088 1.00 59.47 119 LYS A O 1
ATOM 917 N N . ASP A 1 120 ? 10.356 25.359 -43.151 1.00 57.38 120 ASP A N 1
ATOM 918 C CA . ASP A 1 120 ? 10.764 24.489 -44.266 1.00 57.38 120 ASP A CA 1
ATOM 919 C C . ASP A 1 120 ? 10.944 23.026 -43.833 1.00 57.38 120 ASP A C 1
ATOM 921 O O . ASP A 1 120 ? 10.682 22.105 -44.604 1.00 57.38 120 ASP A O 1
ATOM 925 N N . LYS A 1 121 ? 11.285 22.781 -42.560 1.00 55.94 121 LYS A N 1
ATOM 926 C CA . LYS A 1 121 ? 11.414 21.419 -42.014 1.00 55.94 121 LYS A CA 1
ATOM 927 C C . LYS A 1 121 ? 10.075 20.713 -41.791 1.00 55.94 121 LYS A C 1
ATOM 929 O O . LYS A 1 121 ? 10.043 19.487 -41.758 1.00 55.94 121 LYS A O 1
ATOM 934 N N . THR A 1 122 ? 8.969 21.447 -41.661 1.00 54.81 122 THR A N 1
ATOM 935 C CA . THR A 1 122 ? 7.638 20.852 -41.449 1.00 54.81 122 THR A CA 1
ATOM 936 C C . THR A 1 122 ? 6.892 20.539 -42.748 1.00 54.81 122 THR A C 1
ATOM 938 O O . THR A 1 122 ? 5.870 19.861 -42.699 1.00 54.81 122 THR A O 1
ATOM 941 N N . LYS A 1 123 ? 7.409 20.946 -43.917 1.00 51.06 123 LYS A N 1
ATOM 942 C CA . LYS A 1 123 ? 6.811 20.623 -45.227 1.00 51.06 123 LYS A CA 1
ATOM 943 C C . LYS A 1 123 ? 7.337 19.338 -45.878 1.00 51.06 123 LYS A C 1
ATOM 945 O O . LYS A 1 123 ? 6.731 18.867 -46.831 1.00 51.06 123 LYS A O 1
ATOM 950 N N . ALA A 1 124 ? 8.400 18.726 -45.351 1.00 49.56 124 ALA A N 1
ATOM 951 C CA . ALA A 1 124 ? 8.981 17.500 -45.914 1.00 49.56 124 ALA A CA 1
ATOM 952 C C . ALA A 1 124 ? 8.382 16.185 -45.363 1.00 49.56 124 ALA A C 1
ATOM 954 O O . ALA A 1 124 ? 8.890 15.110 -45.668 1.00 49.56 124 ALA A O 1
ATOM 955 N N . ARG A 1 125 ? 7.314 16.230 -44.549 1.00 51.97 125 ARG A N 1
ATOM 956 C CA . ARG A 1 125 ? 6.709 15.021 -43.958 1.00 51.97 125 ARG A CA 1
ATOM 957 C C . ARG A 1 125 ? 5.179 15.021 -44.000 1.00 51.97 125 ARG A C 1
ATOM 959 O O . ARG A 1 125 ? 4.550 14.780 -42.980 1.00 51.97 125 ARG A O 1
ATOM 966 N N . VAL A 1 126 ? 4.574 15.278 -45.162 1.00 51.97 126 VAL A N 1
ATOM 967 C CA . VAL A 1 126 ? 3.173 14.890 -45.420 1.00 51.97 126 VAL A CA 1
ATOM 968 C C . VAL A 1 126 ? 3.008 14.437 -46.877 1.00 51.97 126 VAL A C 1
ATOM 970 O O . VAL A 1 126 ? 2.669 15.209 -47.764 1.00 51.97 126 VAL A O 1
ATOM 973 N N . SER A 1 127 ? 3.247 13.150 -47.109 1.00 46.47 127 SER A N 1
ATOM 974 C CA . SER A 1 127 ? 2.581 12.321 -48.122 1.00 46.47 127 SER A CA 1
ATOM 975 C C . SER A 1 127 ? 2.520 10.924 -47.484 1.00 46.47 127 SER A C 1
ATOM 977 O O . SER A 1 127 ? 3.540 10.393 -47.061 1.00 46.47 127 SER A O 1
ATOM 979 N N . LYS A 1 128 ? 1.362 10.341 -47.161 1.00 45.22 128 LYS A N 1
ATOM 980 C CA . LYS A 1 128 ? 0.212 9.963 -47.997 1.00 45.22 128 LYS A CA 1
ATOM 981 C C . LYS A 1 128 ? -1.081 9.902 -47.140 1.00 45.22 128 LYS A C 1
ATOM 983 O O . LYS A 1 128 ? -0.967 9.646 -45.942 1.00 45.22 128 LYS A O 1
ATOM 988 N N . PRO A 1 129 ? -2.285 10.068 -47.722 1.00 42.91 129 PRO A N 1
ATOM 989 C CA . PRO A 1 129 ? -3.557 9.828 -47.038 1.00 42.91 129 PRO A CA 1
ATOM 990 C C . PRO A 1 129 ? -3.998 8.355 -47.143 1.00 42.91 129 PRO A C 1
ATOM 992 O O . PRO A 1 129 ? -3.934 7.764 -48.219 1.00 42.91 129 PRO A O 1
ATOM 995 N N . VAL A 1 130 ? -4.493 7.790 -46.038 1.00 37.81 130 VAL A N 1
ATOM 996 C CA . VAL A 1 130 ? -5.404 6.634 -46.043 1.00 37.81 130 VAL A CA 1
ATOM 997 C C . VAL A 1 130 ? -6.764 7.145 -45.578 1.00 37.81 130 VAL A C 1
ATOM 999 O O . VAL A 1 130 ? -6.900 7.686 -44.484 1.00 37.81 130 VAL A O 1
ATOM 1002 N N . THR A 1 131 ? -7.737 7.025 -46.470 1.00 46.16 131 THR A N 1
ATOM 1003 C CA . THR A 1 131 ? -9.179 7.198 -46.282 1.00 46.16 131 THR A CA 1
ATOM 1004 C C . THR A 1 131 ? -9.730 6.106 -45.370 1.00 46.16 131 THR A C 1
ATOM 1006 O O . THR A 1 131 ? -9.537 4.949 -45.713 1.00 46.16 131 THR A O 1
ATOM 1009 N N . VAL A 1 132 ? -10.420 6.457 -44.274 1.00 38.84 132 VAL A N 1
ATOM 1010 C CA . VAL A 1 132 ? -11.866 6.195 -44.056 1.00 38.84 132 VAL A CA 1
ATOM 1011 C C . VAL A 1 132 ? -12.382 7.011 -42.848 1.00 38.84 132 VAL A C 1
ATOM 1013 O O . VAL A 1 132 ? -11.768 7.006 -41.786 1.00 38.84 132 VAL A O 1
ATOM 1016 N N . ASP A 1 133 ? -13.496 7.711 -43.086 1.00 37.59 133 ASP A N 1
ATOM 1017 C CA . ASP A 1 133 ? -14.579 8.163 -42.187 1.00 37.59 133 ASP A CA 1
ATOM 1018 C C . ASP A 1 133 ? -14.233 9.097 -41.006 1.00 37.59 133 ASP A C 1
ATOM 1020 O O . ASP A 1 133 ? -13.728 8.701 -39.964 1.00 37.59 133 ASP A O 1
ATOM 1024 N N . SER A 1 134 ? -14.383 10.421 -41.140 1.00 43.94 134 SER A N 1
ATOM 1025 C CA . SER A 1 134 ? -15.645 11.185 -41.031 1.00 43.94 134 SER A CA 1
ATOM 1026 C C . SER A 1 134 ? -16.556 10.724 -39.886 1.00 43.94 134 SER A C 1
ATOM 1028 O O . SER A 1 134 ? -17.288 9.758 -40.036 1.00 43.94 134 SER A O 1
ATOM 1030 N N . MET A 1 135 ? -16.573 11.455 -38.767 1.00 37.44 135 MET A N 1
ATOM 1031 C CA . MET A 1 135 ? -17.660 12.400 -38.460 1.00 37.44 135 MET A CA 1
ATOM 1032 C C . MET A 1 135 ? -17.392 13.166 -37.145 1.00 37.44 135 MET A C 1
ATOM 1034 O O . MET A 1 135 ? -17.348 12.605 -36.059 1.00 37.44 135 MET A O 1
ATOM 1038 N N . ASN A 1 136 ? -17.270 14.484 -37.313 1.00 43.03 136 ASN A N 1
ATOM 1039 C CA . ASN A 1 136 ? -17.811 15.582 -36.505 1.00 43.03 136 ASN A CA 1
ATOM 1040 C C . ASN A 1 136 ? -17.423 15.797 -35.027 1.00 43.03 136 ASN A C 1
ATOM 1042 O O . ASN A 1 136 ? -17.852 15.129 -34.093 1.00 43.03 136 ASN A O 1
ATOM 1046 N N . LEU A 1 137 ? -16.728 16.925 -34.862 1.00 43.78 137 LEU A N 1
ATOM 1047 C CA . LEU A 1 137 ? -16.690 17.806 -33.697 1.00 43.78 137 LEU A CA 1
ATOM 1048 C C . LEU A 1 137 ? -18.102 18.284 -33.299 1.00 43.78 137 LEU A C 1
ATOM 1050 O O . LEU A 1 137 ? -18.892 18.618 -34.179 1.00 43.78 137 LEU A O 1
ATOM 1054 N N . LEU A 1 138 ? -18.368 18.427 -31.994 1.00 48.22 138 LEU A N 1
ATOM 1055 C CA . LEU A 1 138 ? -18.650 19.704 -31.299 1.00 48.22 138 LEU A CA 1
ATOM 1056 C C . LEU A 1 138 ? -19.085 19.457 -29.828 1.00 48.22 138 LEU A C 1
ATOM 1058 O O . LEU A 1 138 ? -19.721 18.446 -29.537 1.00 48.22 138 LEU A O 1
ATOM 1062 N N . PRO A 1 139 ? -18.789 20.381 -28.889 1.00 53.75 139 PRO A N 1
ATOM 1063 C CA . PRO A 1 139 ? -19.241 20.312 -27.501 1.00 53.75 139 PRO A CA 1
ATOM 1064 C C . PRO A 1 139 ? -20.620 20.976 -27.337 1.00 53.75 139 PRO A C 1
ATOM 1066 O O . PRO A 1 139 ? -20.821 22.110 -27.771 1.00 53.75 139 PRO A O 1
ATOM 1069 N N . SER A 1 140 ? -21.565 20.313 -26.664 1.00 43.41 140 SER A N 1
ATOM 1070 C CA . SER A 1 140 ? -22.903 20.860 -26.399 1.00 43.41 140 SER A CA 1
ATOM 1071 C C . SER A 1 140 ? -23.279 20.753 -24.919 1.00 43.41 140 SER A C 1
ATOM 1073 O O . SER A 1 140 ? -23.310 19.673 -24.336 1.00 43.41 140 SER A O 1
ATOM 1075 N N . LYS A 1 141 ? -23.568 21.913 -24.320 1.00 49.19 141 LYS A N 1
ATOM 1076 C CA . LYS A 1 141 ? -24.220 22.086 -23.017 1.00 49.19 141 LYS A CA 1
ATOM 1077 C C . LYS A 1 141 ? -25.682 21.627 -23.103 1.00 49.19 141 LYS A C 1
ATOM 1079 O O . LYS A 1 141 ? -26.396 22.150 -23.960 1.00 49.19 141 LYS A O 1
ATOM 1084 N N . ARG A 1 142 ? -26.156 20.821 -22.140 1.00 50.22 142 ARG A N 1
ATOM 1085 C CA . ARG A 1 142 ? -27.421 21.025 -21.389 1.00 50.22 142 ARG A CA 1
ATOM 1086 C C . ARG A 1 142 ? -27.684 19.924 -20.345 1.00 50.22 142 ARG A C 1
ATOM 1088 O O . ARG A 1 142 ? -27.285 18.783 -20.526 1.00 50.22 142 ARG A O 1
ATOM 1095 N N . LYS A 1 143 ? -28.355 20.344 -19.261 1.00 50.19 143 LYS A N 1
ATOM 1096 C CA . LYS A 1 143 ? -28.977 19.548 -18.189 1.00 50.19 143 LYS A CA 1
ATOM 1097 C C . LYS A 1 143 ? -30.041 18.587 -18.743 1.00 50.19 143 LYS A C 1
ATOM 1099 O O . LYS A 1 143 ? -30.828 19.027 -19.577 1.00 50.19 143 LYS A O 1
ATOM 1104 N N . ALA A 1 144 ? -30.139 17.389 -18.171 1.00 50.19 144 ALA A N 1
ATOM 1105 C CA . ALA A 1 144 ? -31.386 16.641 -17.998 1.00 50.19 144 ALA A CA 1
ATOM 1106 C C . ALA A 1 144 ? -31.201 15.618 -16.861 1.00 50.19 144 ALA A C 1
ATOM 1108 O O . ALA A 1 144 ? -30.165 14.959 -16.791 1.00 50.19 144 ALA A O 1
ATOM 1109 N N . GLU A 1 145 ? -32.171 15.568 -15.949 1.00 55.50 145 GLU A N 1
ATOM 1110 C CA . GLU A 1 145 ? -32.355 14.499 -14.967 1.00 55.50 145 GLU A CA 1
ATOM 1111 C C . GLU A 1 145 ? -32.961 13.288 -15.683 1.00 55.50 145 GLU A C 1
ATOM 1113 O O . GLU A 1 145 ? -33.890 13.459 -16.470 1.00 55.50 145 GLU A O 1
ATOM 1118 N N . GLU A 1 146 ? -32.461 12.086 -15.405 1.00 58.75 146 GLU A N 1
ATOM 1119 C CA . GLU A 1 146 ? -33.159 10.840 -15.723 1.00 58.75 146 GLU A CA 1
ATOM 1120 C C . GLU A 1 146 ? -32.757 9.787 -14.682 1.00 58.75 146 GLU A C 1
ATOM 1122 O O . GLU A 1 146 ? -31.609 9.342 -14.623 1.00 58.75 146 GLU A O 1
ATOM 1127 N N . GLU A 1 147 ? -33.702 9.451 -13.800 1.00 54.38 147 GLU A N 1
ATOM 1128 C CA . GLU A 1 147 ? -33.648 8.243 -12.985 1.00 54.38 147 GLU A CA 1
ATOM 1129 C C . GLU A 1 147 ? -33.632 7.023 -13.907 1.00 54.38 147 GLU A C 1
ATOM 1131 O O . GLU A 1 147 ? -34.598 6.784 -14.627 1.00 54.38 147 GLU A O 1
ATOM 1136 N N . VAL A 1 148 ? -32.594 6.192 -13.814 1.00 54.44 148 VAL A N 1
ATOM 1137 C CA . VAL A 1 148 ? -32.706 4.778 -14.177 1.00 54.44 148 VAL A CA 1
ATOM 1138 C C . VAL A 1 148 ? -32.031 3.958 -13.089 1.00 54.44 148 VAL A C 1
ATOM 1140 O O . VAL A 1 148 ? -30.810 3.933 -12.931 1.00 54.44 148 VAL A O 1
ATOM 1143 N N . ALA A 1 149 ? -32.887 3.322 -12.298 1.00 54.50 149 ALA A N 1
ATOM 1144 C CA . ALA A 1 149 ? -32.541 2.247 -11.399 1.00 54.50 149 ALA A CA 1
ATOM 1145 C C . ALA A 1 149 ? -32.008 1.059 -12.205 1.00 54.50 149 ALA A C 1
ATOM 1147 O O . ALA A 1 149 ? -32.718 0.551 -13.061 1.00 54.50 149 ALA A O 1
ATOM 1148 N N . ASP A 1 150 ? -30.790 0.614 -11.897 1.00 54.59 150 ASP A N 1
ATOM 1149 C CA . ASP A 1 150 ? -30.396 -0.799 -11.966 1.00 54.59 150 ASP A CA 1
ATOM 1150 C C . ASP A 1 150 ? -29.022 -0.985 -11.307 1.00 54.59 150 ASP A C 1
ATOM 1152 O O . ASP A 1 150 ? -27.965 -1.030 -11.937 1.00 54.59 150 ASP A O 1
ATOM 1156 N N . ALA A 1 151 ? -29.032 -1.073 -9.976 1.00 60.09 151 ALA A N 1
ATOM 1157 C CA . ALA A 1 151 ? -27.880 -1.546 -9.222 1.00 60.09 151 ALA A CA 1
ATOM 1158 C C . ALA A 1 151 ? -27.836 -3.088 -9.275 1.00 60.09 151 ALA A C 1
ATOM 1160 O O . ALA A 1 151 ? -28.827 -3.736 -8.914 1.00 60.09 151 ALA A O 1
ATOM 1161 N N . PRO A 1 152 ? -26.712 -3.724 -9.656 1.00 59.59 152 PRO A N 1
ATOM 1162 C CA . PRO A 1 152 ? -26.596 -5.173 -9.567 1.00 59.59 152 PRO A CA 1
ATOM 1163 C C . PRO A 1 152 ? -26.529 -5.610 -8.094 1.00 59.59 152 PRO A C 1
ATOM 1165 O O . PRO A 1 152 ? -25.691 -5.158 -7.314 1.00 59.59 152 PRO A O 1
ATOM 1168 N N . LYS A 1 153 ? -27.448 -6.504 -7.713 1.00 68.44 153 LYS A N 1
ATOM 1169 C CA . LYS A 1 153 ? -27.586 -7.087 -6.367 1.00 68.44 153 LYS A CA 1
ATOM 1170 C C . LYS A 1 153 ? -26.299 -7.821 -5.936 1.00 68.44 153 LYS A C 1
ATOM 1172 O O . LYS A 1 153 ? -25.714 -8.528 -6.757 1.00 68.44 153 LYS A O 1
ATOM 1177 N N . PRO A 1 154 ? -25.891 -7.765 -4.652 1.00 63.94 154 PRO A N 1
ATOM 1178 C CA . PRO A 1 154 ? -24.732 -8.511 -4.169 1.00 63.94 154 PRO A CA 1
ATOM 1179 C C . PRO A 1 154 ? -25.014 -10.021 -4.135 1.00 63.94 154 PRO A C 1
ATOM 1181 O O . PRO A 1 154 ? -26.019 -10.482 -3.585 1.00 63.94 154 PRO A O 1
ATOM 1184 N N . SER A 1 155 ? -24.107 -10.808 -4.716 1.00 66.25 155 SER A N 1
ATOM 1185 C CA . SER A 1 155 ? -24.139 -12.271 -4.693 1.00 66.25 155 SER A CA 1
ATOM 1186 C C . SER A 1 155 ? -23.988 -12.796 -3.262 1.00 66.25 155 SER A C 1
ATOM 1188 O O . SER A 1 155 ? -22.992 -12.517 -2.594 1.00 66.25 155 SER A O 1
ATOM 1190 N N . LYS A 1 156 ? -24.956 -13.589 -2.795 1.00 70.38 156 LYS A N 1
ATOM 1191 C CA . LYS A 1 156 ? -24.890 -14.296 -1.508 1.00 70.38 156 LYS A CA 1
ATOM 1192 C C . LYS A 1 156 ? -23.723 -15.292 -1.531 1.00 70.38 156 LYS A C 1
ATOM 1194 O O . LYS A 1 156 ? -23.767 -16.273 -2.271 1.00 70.38 156 LYS A O 1
ATOM 1199 N N . LEU A 1 157 ? -22.692 -15.052 -0.722 1.00 69.62 157 LEU A N 1
ATOM 1200 C CA . LEU A 1 157 ? -21.634 -16.029 -0.465 1.00 69.62 157 LEU A CA 1
ATOM 1201 C C . LEU A 1 157 ? -22.240 -17.228 0.279 1.00 69.62 157 LEU A C 1
ATOM 1203 O O . LEU A 1 157 ? -22.947 -17.061 1.273 1.00 69.62 157 LEU A O 1
ATOM 1207 N N . LYS A 1 158 ? -21.994 -18.444 -0.217 1.00 72.44 158 LYS A N 1
ATOM 1208 C CA . LYS A 1 158 ? -22.387 -19.680 0.471 1.00 72.44 158 LYS A CA 1
ATOM 1209 C C . LYS A 1 158 ? -21.507 -19.845 1.714 1.00 72.44 158 LYS A C 1
ATOM 1211 O O . LYS A 1 158 ? -20.286 -19.785 1.604 1.00 72.44 158 LYS A O 1
ATOM 1216 N N . ALA A 1 159 ? -22.123 -20.057 2.875 1.00 75.06 159 ALA A N 1
ATOM 1217 C CA . ALA A 1 159 ? -21.403 -20.357 4.109 1.00 75.06 159 ALA A CA 1
ATOM 1218 C C . ALA A 1 159 ? -20.615 -21.671 3.961 1.00 75.06 159 ALA A C 1
ATOM 1220 O O . ALA A 1 159 ? -21.159 -22.679 3.502 1.00 75.06 159 ALA A O 1
ATOM 1221 N N . SER A 1 160 ? -19.340 -21.670 4.347 1.00 73.94 160 SER A N 1
ATOM 1222 C CA . SER A 1 160 ? -18.548 -22.892 4.456 1.00 73.94 160 SER A CA 1
ATOM 1223 C C . SER A 1 160 ? -19.005 -23.683 5.685 1.00 73.94 160 SER A C 1
ATOM 1225 O O . SER A 1 160 ? -19.061 -23.173 6.802 1.00 73.94 160 SER A O 1
ATOM 1227 N N . ARG A 1 161 ? -19.362 -24.953 5.480 1.00 75.69 161 ARG A N 1
ATOM 1228 C CA . ARG A 1 161 ? -19.682 -25.887 6.563 1.00 75.69 161 ARG A CA 1
ATOM 1229 C C . ARG A 1 161 ? -18.379 -26.256 7.275 1.00 75.69 161 ARG A C 1
ATOM 1231 O O . ARG A 1 161 ? -17.568 -26.999 6.732 1.00 75.69 161 ARG A O 1
ATOM 1238 N N . MET A 1 162 ? -18.171 -25.701 8.465 1.00 75.88 162 MET A N 1
ATOM 1239 C CA . MET A 1 162 ? -17.042 -26.027 9.335 1.00 75.88 162 MET A CA 1
ATOM 1240 C C . MET A 1 162 ? -17.146 -27.492 9.788 1.00 75.88 162 MET A C 1
ATOM 1242 O O . MET A 1 162 ? -18.200 -27.919 10.258 1.00 75.88 162 MET A O 1
ATOM 1246 N N . VAL A 1 163 ? -16.071 -28.263 9.621 1.00 76.88 163 VAL A N 1
ATOM 1247 C CA . VAL A 1 163 ? -15.976 -29.656 10.087 1.00 76.88 163 VAL A CA 1
ATOM 1248 C C . VAL A 1 163 ? -15.232 -29.658 11.429 1.00 76.88 163 VAL A C 1
ATOM 1250 O O . VAL A 1 163 ? -14.075 -29.231 11.452 1.00 76.88 163 VAL A O 1
ATOM 1253 N N . PRO A 1 164 ? -15.851 -30.097 12.542 1.00 77.62 164 PRO A N 1
ATOM 1254 C CA . PRO A 1 164 ? -15.159 -30.253 13.820 1.00 77.62 164 PRO A CA 1
ATOM 1255 C C . PRO A 1 164 ? -14.039 -31.291 13.705 1.00 77.62 164 PRO A C 1
ATOM 1257 O O . PRO A 1 164 ? -14.249 -32.372 13.158 1.00 77.62 164 PRO A O 1
ATOM 1260 N N . LYS A 1 165 ? -12.849 -30.964 14.216 1.00 70.56 165 LYS A N 1
ATOM 1261 C CA . LYS A 1 165 ? -11.672 -31.852 14.223 1.00 70.56 165 LYS A CA 1
ATOM 1262 C C . LYS A 1 165 ? -11.499 -32.585 15.554 1.00 70.56 165 LYS A C 1
ATOM 1264 O O . LYS A 1 165 ? -10.379 -32.837 15.981 1.00 70.56 165 LYS A O 1
ATOM 1269 N N . GLU A 1 166 ? -12.602 -32.916 16.204 1.00 73.38 166 GLU A N 1
ATOM 1270 C CA . GLU A 1 166 ? -12.592 -33.752 17.402 1.00 73.38 166 GLU A CA 1
ATOM 1271 C C . GLU A 1 166 ? -12.596 -35.214 16.928 1.00 73.38 166 GLU A C 1
ATOM 1273 O O . GLU A 1 166 ? -13.643 -35.804 16.658 1.00 73.38 166 GLU A O 1
ATOM 1278 N N . GLY A 1 167 ? -11.400 -35.761 16.702 1.00 75.06 167 GLY A N 1
ATOM 1279 C CA . GLY A 1 167 ? -11.207 -37.204 16.555 1.00 75.06 167 GLY A CA 1
ATOM 1280 C C . GLY A 1 167 ? -11.380 -37.906 17.911 1.00 75.06 167 GLY A C 1
ATOM 1281 O O . GLY A 1 167 ? -11.188 -37.270 18.947 1.00 75.06 167 GLY A O 1
ATOM 1282 N N . PRO A 1 168 ? -11.754 -39.198 17.942 1.00 66.38 168 PRO A N 1
ATOM 1283 C CA . PRO A 1 168 ? -12.037 -39.895 19.190 1.00 66.38 168 PRO A CA 1
ATOM 1284 C C . PRO A 1 168 ? -10.769 -40.040 20.040 1.00 66.38 168 PRO A C 1
ATOM 1286 O O . PRO A 1 168 ? -9.771 -40.609 19.601 1.00 66.38 168 PRO A O 1
ATOM 1289 N N . SER A 1 169 ? -10.841 -39.533 21.270 1.00 63.62 169 SER A N 1
ATOM 1290 C CA . SER A 1 169 ? -9.861 -39.762 22.329 1.00 63.62 169 SER A CA 1
ATOM 1291 C C . SER A 1 169 ? -9.751 -41.261 22.607 1.00 63.62 169 SER A C 1
ATOM 1293 O O . SER A 1 169 ? -10.671 -41.854 23.166 1.00 63.62 169 SER A O 1
ATOM 1295 N N . THR A 1 170 ? -8.638 -41.880 22.227 1.00 62.28 170 THR A N 1
ATOM 1296 C CA . THR A 1 170 ? -8.277 -43.222 22.695 1.00 62.28 170 THR A CA 1
ATOM 1297 C C . THR A 1 170 ? -7.859 -43.141 24.160 1.00 62.28 170 THR A C 1
ATOM 1299 O O . THR A 1 170 ? -6.869 -42.480 24.479 1.00 62.28 170 THR A O 1
ATOM 1302 N N . ALA A 1 171 ? -8.669 -43.766 25.016 1.00 57.16 171 ALA A N 1
ATOM 1303 C CA . ALA A 1 171 ? -8.339 -44.145 26.387 1.00 57.16 171 ALA A CA 1
ATOM 1304 C C . ALA A 1 171 ? -7.398 -45.359 26.413 1.00 57.16 171 ALA A C 1
ATOM 1306 O O . ALA A 1 171 ? -7.433 -46.141 25.433 1.00 57.16 171 ALA A O 1
#